Protein AF-W4FEU4-F1 (afdb_monomer_lite)

pLDDT: mean 85.97, std 7.32, range [52.59, 93.69]

Organism: Aphanomyces astaci (NCBI:txid112090)

Foldseek 3Di:
DVVVVVVVCVVVVHDDQDQCVQQPDPRDRHQAHPPPRHGQAPDDDHGDPVCCVPGSCSCVVVVVVVVVVD

Radius of gyration: 14.17 Å; chains: 1; bounding box: 32×27×34 Å

Secondary structure (DSSP, 8-state):
-HHHHHHHHHHTT-----THHHHEETTEE-SB-TTT--BSBSSSS-B-HHHHHHH-GGGHHHHHHHHTT-

Sequence (70 aa)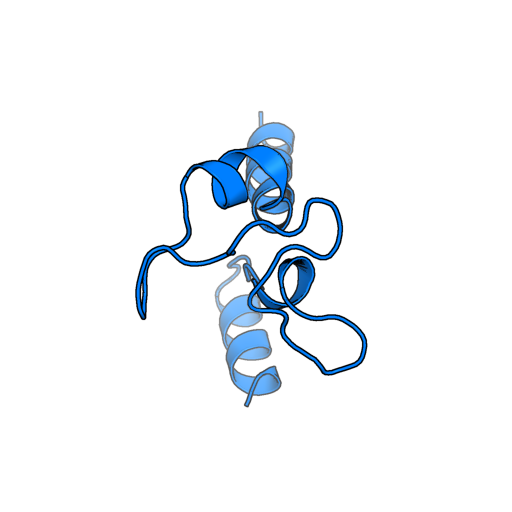:
MVDLIE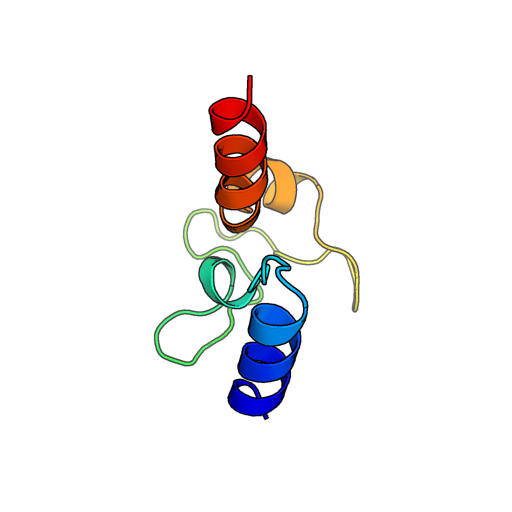DATKAANATIIDFADNQCFQDVCEVVSMKEGEPVLKDSNHIRSYFARNYLTVLDQVVTAAMAKS

Structure (mmCIF, N/CA/C/O backbone):
data_AF-W4FEU4-F1
#
_entry.id   AF-W4FEU4-F1
#
loop_
_atom_site.group_PDB
_atom_site.id
_atom_site.type_symbol
_atom_site.label_atom_id
_atom_site.label_alt_id
_atom_site.label_comp_id
_atom_site.label_asym_id
_atom_site.label_entity_id
_atom_site.label_seq_id
_atom_site.pdbx_PDB_ins_code
_atom_site.Cartn_x
_atom_site.Cartn_y
_atom_site.Cartn_z
_atom_site.occupancy
_atom_site.B_iso_or_equiv
_atom_site.auth_seq_id
_atom_site.auth_comp_id
_atom_site.auth_asym_id
_atom_site.auth_atom_id
_atom_site.pdbx_PDB_model_num
ATOM 1 N N . MET A 1 1 ? -11.016 -13.695 -3.018 1.00 63.47 1 MET A N 1
ATOM 2 C CA . MET A 1 1 ? -10.184 -13.917 -1.806 1.00 63.47 1 MET A CA 1
ATOM 3 C C . MET A 1 1 ? -10.084 -12.640 -0.988 1.00 63.47 1 MET A C 1
ATOM 5 O O . MET A 1 1 ? -10.267 -12.726 0.217 1.00 63.47 1 MET A O 1
ATOM 9 N N . VAL A 1 2 ? -9.871 -11.487 -1.635 1.00 78.88 2 VAL A N 1
ATOM 10 C CA . VAL A 1 2 ? -9.913 -10.160 -0.996 1.00 78.88 2 VAL A CA 1
ATOM 11 C C . VAL A 1 2 ? -11.246 -9.924 -0.271 1.00 78.88 2 VAL A C 1
ATOM 13 O O . VAL A 1 2 ? -11.222 -9.655 0.922 1.00 78.88 2 VAL A O 1
ATOM 16 N N . ASP A 1 3 ? -12.386 -10.211 -0.913 1.00 85.50 3 ASP A N 1
ATOM 17 C CA . ASP A 1 3 ? -13.724 -10.007 -0.318 1.00 85.50 3 ASP A CA 1
ATOM 18 C C . ASP A 1 3 ? -13.925 -10.703 1.043 1.00 85.50 3 ASP A C 1
ATOM 20 O O . ASP A 1 3 ? -14.512 -10.142 1.961 1.00 85.50 3 ASP A O 1
ATOM 24 N N . LEU A 1 4 ? -13.383 -11.916 1.218 1.00 90.81 4 LEU A N 1
ATOM 25 C CA . LEU A 1 4 ? -13.521 -12.671 2.469 1.00 90.81 4 LEU A CA 1
ATOM 26 C C . LEU A 1 4 ? -12.699 -12.054 3.610 1.00 90.81 4 LEU A C 1
ATOM 28 O O . LEU A 1 4 ? -13.135 -12.052 4.761 1.00 90.81 4 LEU A O 1
ATOM 32 N N . ILE A 1 5 ? -11.512 -11.530 3.295 1.00 88.94 5 ILE A N 1
ATOM 33 C CA . ILE A 1 5 ? -10.673 -10.804 4.256 1.00 88.94 5 ILE A CA 1
ATOM 34 C C . ILE A 1 5 ? -11.321 -9.458 4.582 1.00 88.94 5 ILE A C 1
ATOM 36 O O . ILE A 1 5 ? -11.330 -9.046 5.745 1.00 88.94 5 ILE A O 1
ATOM 40 N N . GLU A 1 6 ? -11.903 -8.799 3.581 1.00 87.94 6 GLU A N 1
ATOM 41 C CA . GLU A 1 6 ? -12.617 -7.548 3.774 1.00 87.94 6 GLU A CA 1
ATOM 42 C C . GLU A 1 6 ? -13.800 -7.685 4.724 1.00 87.94 6 GLU A C 1
ATOM 44 O O . GLU A 1 6 ? -13.894 -6.943 5.706 1.00 87.94 6 GLU A O 1
ATOM 49 N N . ASP A 1 7 ? -14.673 -8.653 4.462 1.00 91.19 7 ASP A N 1
ATOM 50 C CA . ASP A 1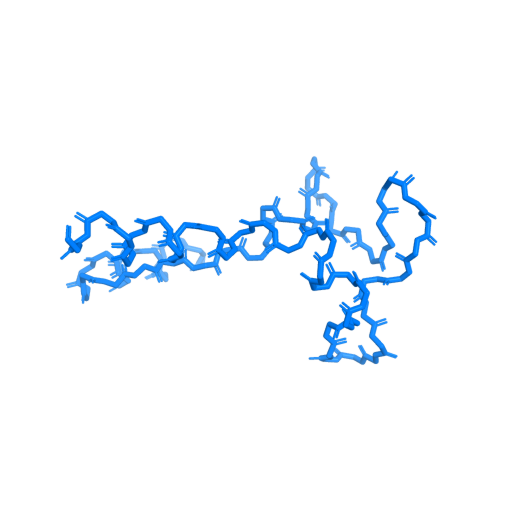 7 ? -15.867 -8.895 5.264 1.00 91.19 7 ASP A CA 1
ATOM 51 C C . ASP A 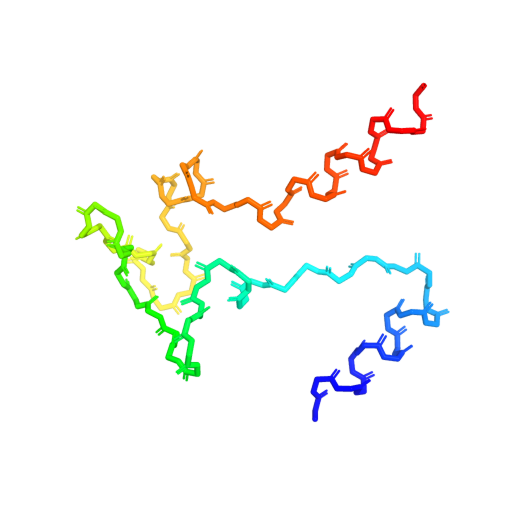1 7 ? -15.509 -9.286 6.699 1.00 91.19 7 ASP A C 1
ATOM 53 O O . ASP A 1 7 ? -16.083 -8.752 7.651 1.00 91.19 7 ASP A O 1
ATOM 57 N N . ALA A 1 8 ? -14.514 -10.162 6.877 1.00 93.00 8 ALA A N 1
ATOM 58 C CA . ALA A 1 8 ? -14.045 -10.561 8.201 1.00 93.00 8 ALA A CA 1
ATOM 59 C C . ALA A 1 8 ? -13.457 -9.377 8.989 1.00 93.00 8 ALA A C 1
ATOM 61 O O . ALA A 1 8 ? -13.715 -9.241 10.187 1.00 93.00 8 ALA A O 1
ATOM 62 N N . THR A 1 9 ? -12.702 -8.496 8.328 1.00 90.62 9 THR A N 1
ATOM 63 C CA . THR A 1 9 ? -12.084 -7.336 8.989 1.00 90.62 9 THR A CA 1
ATOM 64 C C . THR A 1 9 ? -13.129 -6.286 9.368 1.00 90.62 9 THR A C 1
ATOM 66 O O . THR A 1 9 ? -13.098 -5.767 10.488 1.00 90.62 9 THR A O 1
ATOM 69 N N . LYS A 1 10 ? -14.112 -6.040 8.487 1.00 88.88 10 LYS A N 1
ATOM 70 C CA . LYS A 1 10 ? -15.282 -5.195 8.777 1.00 88.88 10 LYS A CA 1
ATOM 71 C C . LYS A 1 10 ? -16.077 -5.753 9.964 1.00 88.88 10 LYS A C 1
ATOM 73 O O . LYS A 1 10 ? -16.384 -5.006 10.891 1.00 88.88 10 LYS A O 1
ATOM 78 N N . ALA A 1 11 ? -16.348 -7.061 9.987 1.00 93.06 11 ALA A N 1
ATOM 79 C CA . ALA A 1 11 ? -17.056 -7.725 11.086 1.00 93.06 11 ALA A CA 1
ATOM 80 C C . ALA A 1 11 ? -16.311 -7.632 12.432 1.00 93.06 11 ALA A C 1
ATOM 82 O O . ALA A 1 11 ? -16.943 -7.571 13.485 1.00 93.06 11 ALA A O 1
ATOM 83 N N . ALA A 1 12 ? -14.977 -7.576 12.404 1.00 93.69 12 ALA A N 1
ATOM 84 C CA . ALA A 1 12 ? -14.138 -7.406 13.588 1.00 93.69 12 ALA A CA 1
ATOM 85 C C . ALA A 1 12 ? -13.988 -5.941 14.054 1.00 93.69 12 ALA A C 1
ATOM 87 O O . ALA A 1 12 ? -13.278 -5.694 15.029 1.00 93.69 12 ALA A O 1
ATOM 88 N N . ASN A 1 13 ? -14.626 -4.971 13.382 1.00 87.75 13 ASN A N 1
ATOM 89 C CA . ASN A 1 13 ? -14.427 -3.533 13.611 1.00 87.75 13 ASN A CA 1
ATOM 90 C C . ASN A 1 13 ? -12.940 -3.122 13.553 1.00 87.75 13 ASN A C 1
ATOM 92 O O . ASN A 1 13 ? -12.463 -2.303 14.344 1.00 87.75 13 ASN A O 1
ATOM 96 N N . ALA A 1 14 ? -12.196 -3.742 12.638 1.00 86.50 14 ALA A N 1
ATOM 97 C CA . ALA A 1 14 ? -10.783 -3.486 12.412 1.00 86.50 14 ALA A CA 1
ATOM 98 C C . ALA A 1 14 ? -10.569 -2.713 11.101 1.00 86.50 14 ALA A C 1
ATOM 100 O O . ALA A 1 14 ? -11.454 -2.617 10.251 1.00 86.50 14 ALA A O 1
ATOM 101 N N . THR A 1 15 ? -9.375 -2.145 10.950 1.00 85.44 15 THR A N 1
ATOM 102 C CA . THR A 1 15 ? -8.959 -1.416 9.747 1.00 85.44 15 THR A CA 1
ATOM 103 C C . THR A 1 15 ? -8.105 -2.326 8.874 1.00 85.44 15 THR A C 1
ATOM 105 O O . THR A 1 15 ? -7.166 -2.950 9.369 1.00 85.44 15 THR A O 1
ATOM 108 N N . ILE A 1 16 ? -8.415 -2.384 7.580 1.00 88.00 16 ILE A N 1
ATOM 109 C CA . ILE A 1 16 ? -7.576 -3.059 6.585 1.00 88.00 16 ILE A CA 1
ATOM 110 C C . ILE A 1 16 ? -6.533 -2.066 6.099 1.00 88.00 16 ILE A C 1
ATOM 112 O O . ILE A 1 16 ? -6.867 -0.952 5.712 1.00 88.00 16 ILE A O 1
ATOM 116 N N . ILE A 1 17 ? -5.276 -2.491 6.103 1.00 89.38 17 ILE A N 1
ATOM 117 C CA . ILE A 1 17 ? -4.180 -1.752 5.486 1.00 89.38 17 ILE A CA 1
ATOM 118 C C . ILE A 1 17 ? -3.818 -2.506 4.212 1.00 89.38 17 ILE A C 1
ATOM 120 O O . ILE A 1 17 ? -3.169 -3.551 4.283 1.00 89.38 17 ILE A O 1
ATOM 124 N N . ASP A 1 18 ? -4.274 -2.000 3.068 1.00 88.94 18 ASP A N 1
ATOM 125 C CA . ASP A 1 18 ? -4.009 -2.618 1.772 1.00 88.94 18 ASP A CA 1
ATOM 126 C C . ASP A 1 18 ? -2.761 -2.014 1.117 1.00 88.94 18 ASP A C 1
ATOM 128 O O . ASP A 1 18 ? -2.785 -0.934 0.532 1.00 88.94 18 ASP A O 1
ATOM 132 N N . PHE A 1 19 ? -1.633 -2.719 1.209 1.00 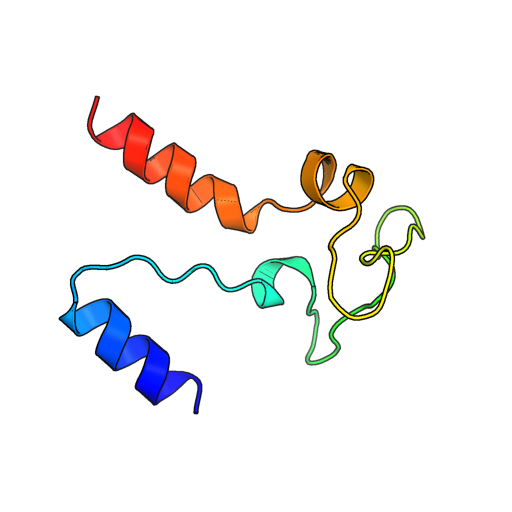86.69 19 PHE A N 1
ATOM 133 C CA . PHE A 1 19 ? -0.385 -2.265 0.593 1.00 86.69 19 PHE A CA 1
ATOM 134 C C . PHE A 1 19 ? -0.455 -2.171 -0.939 1.00 86.69 19 PHE A C 1
ATOM 136 O O . PHE A 1 19 ? 0.388 -1.483 -1.527 1.00 86.69 19 PHE A O 1
ATOM 143 N N . ALA A 1 20 ? -1.450 -2.796 -1.582 1.00 85.56 20 ALA A N 1
ATOM 144 C CA . ALA A 1 20 ? -1.676 -2.643 -3.012 1.00 85.56 20 ALA A CA 1
ATOM 145 C C . ALA A 1 20 ? -1.973 -1.185 -3.393 1.00 85.56 20 ALA A C 1
ATOM 147 O O . ALA A 1 20 ? -1.530 -0.754 -4.453 1.00 85.56 20 ALA A O 1
ATOM 148 N N . ASP A 1 21 ? -2.573 -0.388 -2.501 1.00 86.81 21 ASP A N 1
ATOM 149 C CA . ASP A 1 21 ? -2.825 1.044 -2.729 1.00 86.81 21 ASP A CA 1
ATOM 150 C C . ASP A 1 21 ? -1.534 1.856 -2.938 1.00 86.81 21 ASP A C 1
ATOM 152 O O . ASP A 1 21 ? -1.547 2.922 -3.555 1.00 86.81 21 ASP A O 1
ATOM 156 N N . ASN A 1 22 ? -0.397 1.370 -2.424 1.00 86.38 22 ASN A N 1
ATOM 157 C CA . ASN A 1 22 ? 0.909 1.988 -2.657 1.00 86.38 22 ASN A CA 1
ATOM 158 C C . ASN A 1 22 ? 1.718 1.318 -3.764 1.00 86.38 22 ASN A C 1
ATOM 160 O O . ASN A 1 22 ? 2.548 1.980 -4.387 1.00 86.38 22 ASN A O 1
ATOM 164 N N . GLN A 1 23 ? 1.557 0.009 -3.941 1.00 83.50 23 GLN A N 1
ATOM 165 C CA . GLN A 1 23 ? 2.457 -0.792 -4.768 1.00 83.50 23 GLN A CA 1
ATOM 166 C C . GLN A 1 23 ? 1.877 -1.113 -6.139 1.00 83.50 23 GLN A C 1
ATOM 168 O O . GLN A 1 23 ? 2.646 -1.407 -7.047 1.00 83.50 23 GLN A O 1
ATOM 173 N N . CYS A 1 24 ? 0.558 -1.060 -6.309 1.00 86.56 24 CYS A N 1
ATOM 174 C CA . CYS A 1 24 ? -0.106 -1.547 -7.505 1.00 86.56 24 CYS A CA 1
ATOM 175 C C . CYS A 1 24 ? -0.784 -0.416 -8.282 1.00 86.56 24 CYS A C 1
ATOM 177 O O . CYS A 1 24 ? -1.511 0.408 -7.733 1.00 86.56 24 CYS A O 1
ATOM 179 N N . PHE A 1 25 ? -0.550 -0.386 -9.591 1.00 83.75 25 PHE A N 1
ATOM 180 C CA . PHE A 1 25 ? -1.179 0.536 -10.525 1.00 83.75 25 PHE A CA 1
ATOM 181 C C . PHE A 1 25 ? -1.620 -0.234 -11.768 1.00 83.75 25 PHE A C 1
ATOM 183 O O . PHE A 1 25 ? -0.825 -0.962 -12.353 1.00 83.75 25 PHE A O 1
ATOM 190 N N . GLN A 1 26 ? -2.887 -0.079 -12.170 1.00 84.88 26 GLN A N 1
ATOM 191 C CA . GLN A 1 26 ? -3.459 -0.758 -13.347 1.00 84.88 26 GLN A CA 1
ATOM 192 C C . GLN A 1 26 ? -3.147 -2.267 -13.382 1.00 84.88 26 GLN A C 1
ATOM 194 O O . GLN A 1 26 ? -2.642 -2.784 -14.374 1.00 84.88 26 GLN A O 1
ATOM 199 N N . ASP A 1 27 ? -3.419 -2.957 -12.271 1.00 82.62 27 ASP A N 1
ATOM 200 C CA . ASP A 1 27 ? -3.203 -4.402 -12.090 1.00 82.62 27 ASP A CA 1
ATOM 201 C C . ASP A 1 27 ? -1.734 -4.868 -12.104 1.00 82.62 27 ASP A C 1
ATOM 203 O O . ASP A 1 27 ? -1.460 -6.070 -12.069 1.00 82.62 27 ASP A O 1
ATOM 207 N N . VAL A 1 28 ? -0.772 -3.940 -12.093 1.00 84.44 28 VAL A N 1
ATOM 208 C CA . VAL A 1 28 ? 0.659 -4.240 -11.976 1.00 84.44 28 VAL A CA 1
ATOM 209 C C . VAL A 1 28 ? 1.170 -3.760 -10.628 1.00 84.44 28 VAL A C 1
ATOM 211 O O . VAL A 1 28 ? 1.109 -2.573 -10.322 1.00 84.44 28 VAL A O 1
ATOM 214 N N . CYS A 1 29 ? 1.692 -4.685 -9.825 1.00 85.94 29 CYS A N 1
ATOM 215 C CA . CYS A 1 29 ? 2.353 -4.363 -8.565 1.00 85.94 29 CYS A CA 1
ATOM 216 C C . CYS A 1 29 ? 3.847 -4.144 -8.801 1.00 85.94 29 CYS A C 1
ATOM 218 O O . CYS A 1 29 ? 4.609 -5.086 -9.028 1.00 85.94 29 CYS A O 1
ATOM 220 N N . GLU A 1 30 ? 4.242 -2.880 -8.773 1.00 83.44 30 GLU A N 1
ATOM 221 C CA . GLU A 1 30 ? 5.578 -2.422 -9.106 1.00 83.44 30 GLU A CA 1
ATOM 222 C C . GLU A 1 30 ? 6.564 -2.753 -7.983 1.00 83.44 30 GLU A C 1
ATOM 224 O O . GLU A 1 30 ? 6.346 -2.473 -6.802 1.00 83.44 30 GLU A O 1
ATOM 229 N N . VAL A 1 31 ? 7.700 -3.340 -8.358 1.00 83.06 31 VAL A N 1
ATOM 230 C CA . VAL A 1 31 ? 8.799 -3.655 -7.424 1.00 83.06 31 VAL A CA 1
ATOM 231 C C . VAL A 1 31 ? 9.806 -2.506 -7.293 1.00 83.06 31 VAL A C 1
ATOM 233 O O . VAL A 1 31 ? 10.709 -2.544 -6.451 1.00 83.06 31 VAL A O 1
ATOM 236 N N . VAL A 1 32 ? 9.626 -1.464 -8.105 1.00 83.38 32 VAL A N 1
ATOM 237 C CA . VAL A 1 32 ? 10.396 -0.220 -8.128 1.00 83.38 32 VAL A CA 1
ATOM 238 C C . VAL A 1 32 ? 9.415 0.947 -8.031 1.00 83.38 32 VAL A C 1
ATOM 240 O O . VAL A 1 32 ? 8.355 0.920 -8.647 1.00 83.38 32 VAL A O 1
ATOM 243 N N . SER A 1 33 ? 9.741 1.982 -7.258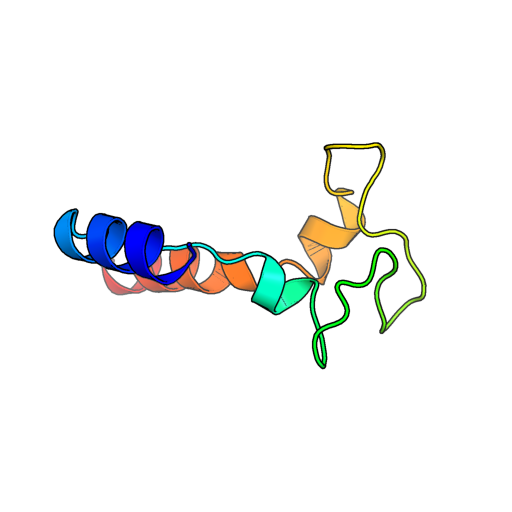 1.00 75.56 33 SER A N 1
ATOM 244 C CA . SER A 1 33 ? 8.878 3.155 -7.152 1.00 75.56 33 SER A CA 1
ATOM 245 C C . SER A 1 33 ? 8.789 3.872 -8.502 1.00 75.56 33 SER A C 1
ATOM 247 O O . SER A 1 33 ? 9.800 4.253 -9.095 1.00 75.56 33 SER A O 1
ATOM 249 N N . MET A 1 34 ? 7.563 4.118 -8.967 1.00 71.00 34 MET A N 1
ATOM 250 C CA . MET A 1 34 ? 7.313 4.784 -10.253 1.00 71.00 34 MET A CA 1
ATOM 251 C C . MET A 1 34 ? 7.777 6.246 -10.290 1.00 71.00 34 MET A C 1
ATOM 253 O O . MET A 1 34 ? 7.853 6.843 -11.360 1.00 71.00 34 MET A O 1
ATOM 257 N N . LYS A 1 35 ? 8.074 6.838 -9.126 1.00 71.19 35 LYS A N 1
ATOM 258 C CA . LYS A 1 35 ? 8.482 8.240 -9.007 1.00 71.19 35 LYS A CA 1
ATOM 259 C C . LYS A 1 35 ? 9.995 8.440 -9.097 1.00 71.19 35 LYS A C 1
ATOM 261 O O . LYS A 1 35 ? 10.431 9.302 -9.847 1.00 71.19 35 LYS A O 1
ATOM 266 N N . GLU A 1 36 ? 10.778 7.677 -8.333 1.00 75.38 36 GLU A N 1
ATOM 267 C CA . GLU A 1 36 ? 12.230 7.907 -8.197 1.00 75.38 36 GLU A CA 1
ATOM 268 C C . GLU A 1 36 ? 13.086 6.739 -8.711 1.00 75.38 36 GLU A C 1
ATOM 270 O O . GLU A 1 36 ? 14.310 6.819 -8.674 1.00 75.38 36 GLU A O 1
ATOM 275 N N . GLY A 1 37 ? 12.481 5.638 -9.172 1.00 82.62 37 GLY A N 1
ATOM 276 C CA . GLY A 1 37 ? 13.236 4.482 -9.667 1.00 82.62 37 GLY A CA 1
ATOM 277 C C . GLY A 1 37 ? 13.924 3.668 -8.564 1.00 82.62 37 GLY A C 1
ATOM 278 O O . GLY A 1 37 ? 14.845 2.901 -8.839 1.00 82.62 37 GLY A O 1
ATOM 279 N N . GLU A 1 38 ? 13.484 3.816 -7.312 1.00 85.38 38 GLU A N 1
ATOM 280 C CA . GLU A 1 38 ? 14.078 3.132 -6.161 1.00 85.38 38 GLU A CA 1
ATOM 281 C C . GLU A 1 38 ? 13.371 1.799 -5.869 1.00 85.38 38 GLU A C 1
ATOM 283 O O . GLU A 1 38 ? 12.139 1.758 -5.855 1.00 85.38 38 GLU A O 1
ATOM 288 N N . PRO A 1 39 ? 14.101 0.712 -5.555 1.00 89.56 39 PRO A N 1
ATOM 289 C CA . PRO A 1 39 ? 13.487 -0.552 -5.156 1.00 89.56 39 PRO A CA 1
ATOM 290 C C . PRO A 1 39 ? 12.554 -0.396 -3.948 1.00 89.56 39 PRO A C 1
ATOM 292 O O . PRO A 1 39 ? 12.892 0.292 -2.979 1.00 89.56 39 PRO A O 1
ATOM 295 N N . VAL A 1 40 ? 11.412 -1.084 -3.975 1.00 89.19 40 VAL A N 1
ATOM 296 C CA . VAL A 1 40 ? 10.434 -1.100 -2.872 1.00 89.19 40 VAL A CA 1
ATOM 297 C C . VAL A 1 40 ? 10.922 -1.985 -1.721 1.00 89.19 40 VAL A C 1
ATOM 299 O O . VAL A 1 40 ? 10.844 -1.608 -0.547 1.00 89.19 40 VAL A O 1
ATOM 302 N N . LEU A 1 41 ? 11.477 -3.153 -2.055 1.00 90.56 41 LEU A N 1
ATOM 303 C CA . LEU A 1 41 ? 11.910 -4.173 -1.103 1.00 90.56 41 LEU A CA 1
ATOM 304 C C . LEU A 1 41 ? 13.439 -4.248 -0.985 1.00 90.56 41 LEU A C 1
ATOM 306 O O . LEU A 1 41 ? 14.174 -3.977 -1.934 1.00 90.56 41 LEU A O 1
ATOM 310 N N . LYS A 1 42 ? 13.928 -4.587 0.212 1.00 91.31 42 LYS A N 1
ATOM 311 C CA . LYS A 1 42 ? 15.346 -4.874 0.485 1.00 91.31 42 LYS A CA 1
ATOM 312 C C . LYS A 1 42 ? 15.699 -6.304 0.069 1.00 91.31 42 LYS A C 1
ATOM 314 O O . LYS A 1 42 ? 16.800 -6.550 -0.411 1.00 91.31 42 LYS A O 1
ATOM 319 N N . ASP A 1 43 ? 14.770 -7.220 0.309 1.00 90.12 43 ASP A N 1
ATOM 320 C CA . ASP A 1 43 ? 14.842 -8.658 0.059 1.00 90.12 43 ASP A CA 1
ATOM 321 C C . ASP A 1 43 ? 13.413 -9.196 -0.157 1.00 90.12 43 ASP A C 1
ATOM 323 O O . ASP A 1 43 ? 12.484 -8.417 -0.356 1.00 90.12 43 ASP A O 1
ATOM 327 N N . SER A 1 44 ? 13.214 -10.514 -0.124 1.00 88.25 44 SER A N 1
ATOM 328 C CA . SER A 1 44 ? 11.932 -11.142 -0.459 1.00 88.25 44 SER A CA 1
ATOM 329 C C . SER A 1 44 ? 10.745 -10.747 0.430 1.00 88.25 44 SER A C 1
ATOM 331 O O . SER A 1 44 ? 9.612 -11.033 0.051 1.00 88.25 44 SER A O 1
ATOM 333 N N . ASN A 1 45 ? 10.958 -10.152 1.610 1.00 87.69 45 ASN A N 1
ATOM 334 C CA . ASN A 1 45 ? 9.871 -9.899 2.561 1.00 87.69 45 ASN A CA 1
ATOM 335 C C . ASN A 1 45 ? 10.010 -8.621 3.405 1.00 87.69 45 ASN A C 1
ATOM 337 O O . ASN A 1 45 ? 9.184 -8.397 4.291 1.00 87.69 45 ASN A O 1
ATOM 341 N N . HIS A 1 46 ? 11.001 -7.764 3.142 1.00 91.31 46 HIS A N 1
ATOM 342 C CA . HIS A 1 46 ? 11.186 -6.514 3.886 1.00 91.31 46 HIS A CA 1
ATOM 343 C C . HIS A 1 46 ? 11.099 -5.274 2.992 1.00 91.31 46 HIS A C 1
ATOM 345 O O . HIS A 1 46 ? 11.887 -5.103 2.061 1.00 91.31 46 HIS A O 1
ATOM 351 N N . ILE A 1 47 ? 10.200 -4.349 3.340 1.00 90.12 47 ILE A N 1
ATOM 352 C CA . ILE A 1 47 ? 10.124 -3.013 2.732 1.00 90.12 47 ILE A CA 1
ATOM 353 C C . ILE A 1 47 ? 11.371 -2.201 3.107 1.00 90.12 47 ILE A C 1
ATOM 355 O O . ILE A 1 47 ? 11.806 -2.195 4.263 1.00 90.12 47 ILE A O 1
ATOM 359 N N . ARG A 1 48 ? 11.959 -1.485 2.139 1.00 91.44 48 ARG A N 1
ATOM 360 C CA . ARG A 1 48 ? 13.089 -0.583 2.411 1.00 91.44 48 ARG A CA 1
ATOM 361 C C . ARG A 1 48 ? 12.626 0.594 3.258 1.00 91.44 48 ARG A C 1
ATOM 363 O O . ARG A 1 48 ? 11.595 1.204 2.992 1.00 91.44 48 ARG A O 1
ATOM 370 N N . SER A 1 49 ? 13.456 0.995 4.215 1.00 92.25 49 SER A N 1
ATOM 371 C CA . SER A 1 49 ? 13.206 2.170 5.058 1.00 92.25 49 SER A CA 1
ATOM 372 C C . SER A 1 49 ? 13.006 3.454 4.247 1.00 92.25 49 SER A C 1
ATOM 374 O O . SER A 1 49 ? 12.169 4.276 4.609 1.00 92.25 49 SER A O 1
ATOM 376 N N . TYR A 1 50 ? 13.721 3.613 3.127 1.00 89.81 50 TYR A N 1
ATOM 377 C CA . TYR A 1 50 ? 13.510 4.733 2.208 1.00 89.81 50 TYR A CA 1
ATOM 378 C C . TYR A 1 50 ? 12.098 4.726 1.608 1.00 89.81 50 TYR A C 1
ATOM 380 O O . TYR A 1 50 ? 11.444 5.766 1.595 1.00 89.81 50 TYR A O 1
ATOM 388 N N . PHE A 1 51 ? 11.607 3.564 1.164 1.00 89.25 51 PHE A N 1
ATOM 389 C CA . PHE A 1 51 ? 10.254 3.452 0.626 1.00 89.25 51 PHE A CA 1
ATOM 390 C C . PHE A 1 51 ? 9.207 3.731 1.707 1.00 89.25 51 PHE A C 1
ATOM 392 O O . PHE A 1 51 ? 8.336 4.575 1.516 1.00 89.25 51 PHE A O 1
ATOM 399 N N . ALA A 1 52 ? 9.356 3.096 2.874 1.00 89.81 52 ALA A N 1
ATOM 400 C CA . ALA A 1 52 ? 8.467 3.289 4.016 1.00 89.81 52 ALA A CA 1
ATOM 401 C C . ALA A 1 52 ? 8.335 4.768 4.412 1.00 89.81 52 ALA A C 1
ATOM 403 O O . ALA A 1 52 ? 7.237 5.259 4.639 1.00 89.81 52 ALA A O 1
ATOM 404 N N . ARG A 1 53 ? 9.456 5.496 4.456 1.00 89.56 53 ARG A N 1
ATOM 405 C CA . ARG A 1 53 ? 9.484 6.904 4.864 1.00 89.56 53 ARG A CA 1
ATOM 406 C C . ARG A 1 53 ? 8.830 7.853 3.858 1.00 89.56 53 ARG A C 1
ATOM 408 O O . ARG A 1 53 ? 8.291 8.869 4.279 1.00 89.56 53 ARG A O 1
ATOM 415 N N . ASN A 1 54 ? 8.957 7.581 2.561 1.00 87.12 54 ASN A N 1
ATOM 416 C CA . ASN A 1 54 ? 8.619 8.558 1.522 1.00 87.12 54 ASN A CA 1
ATOM 417 C C . ASN A 1 54 ? 7.344 8.221 0.736 1.00 87.12 54 ASN A C 1
ATOM 419 O O . ASN A 1 54 ? 6.771 9.129 0.138 1.00 87.12 54 ASN A O 1
ATOM 423 N N . TYR A 1 55 ? 6.910 6.954 0.712 1.00 86.12 55 TYR A N 1
ATOM 424 C CA . TYR A 1 55 ? 5.823 6.503 -0.172 1.00 86.12 55 TYR A CA 1
ATOM 425 C C . TYR A 1 55 ? 4.764 5.622 0.488 1.00 86.12 55 TYR A C 1
ATOM 427 O O . TYR A 1 55 ? 3.744 5.378 -0.143 1.00 86.12 55 TYR A O 1
ATOM 435 N N . LEU A 1 56 ? 4.961 5.137 1.718 1.00 89.44 56 LEU A N 1
ATOM 436 C CA . LEU A 1 56 ? 4.023 4.209 2.368 1.00 89.44 56 LEU A CA 1
ATOM 437 C C . LEU A 1 56 ? 2.822 4.936 2.995 1.00 89.44 56 LEU A C 1
ATOM 439 O O . LEU A 1 56 ? 2.571 4.848 4.197 1.00 89.44 56 LEU A O 1
ATOM 443 N N . THR A 1 57 ? 2.091 5.679 2.167 1.00 90.12 57 THR A N 1
ATOM 444 C CA . THR A 1 57 ? 0.967 6.533 2.579 1.00 90.12 57 THR A CA 1
ATOM 445 C C . THR A 1 57 ? -0.267 5.743 3.006 1.00 90.12 57 THR A C 1
ATOM 447 O O . THR A 1 57 ? -1.141 6.297 3.663 1.00 90.12 57 THR A O 1
ATOM 450 N N . VAL A 1 58 ? -0.358 4.440 2.708 1.00 91.44 58 VAL A N 1
ATOM 451 C CA . VAL A 1 58 ? -1.471 3.598 3.184 1.00 91.44 58 VAL A CA 1
ATOM 452 C C . VAL A 1 58 ? -1.581 3.600 4.714 1.00 91.44 58 VAL A C 1
ATOM 454 O O . VAL A 1 58 ? -2.669 3.413 5.254 1.00 91.44 58 VAL A O 1
ATOM 457 N N . LEU A 1 59 ? -0.480 3.849 5.434 1.00 91.50 59 LEU A N 1
ATOM 458 C CA . LEU A 1 59 ? -0.478 3.944 6.896 1.00 91.50 59 LEU A CA 1
ATOM 459 C C . LEU A 1 59 ? -1.060 5.260 7.424 1.00 91.50 59 LEU A C 1
ATOM 461 O O . LEU A 1 59 ? -1.419 5.324 8.603 1.00 91.50 59 LEU A O 1
ATOM 465 N N . ASP A 1 60 ? -1.214 6.282 6.580 1.00 90.75 60 ASP A N 1
ATOM 466 C CA . ASP A 1 60 ? -1.758 7.576 6.995 1.00 90.75 60 ASP A CA 1
ATOM 467 C C . ASP A 1 60 ? -3.185 7.423 7.528 1.00 90.75 60 ASP A C 1
ATOM 469 O O . ASP A 1 60 ? -3.550 8.096 8.487 1.00 90.75 60 ASP A O 1
ATOM 473 N N . GLN A 1 61 ? -3.958 6.454 7.021 1.00 90.06 61 GLN A N 1
ATOM 474 C CA . GLN A 1 61 ? -5.297 6.151 7.538 1.00 90.06 61 GLN A CA 1
ATOM 475 C C . GLN A 1 61 ? -5.290 5.785 9.032 1.00 90.06 61 GLN A C 1
ATOM 477 O O . GLN A 1 61 ? -6.212 6.145 9.765 1.00 90.06 61 GLN A O 1
ATOM 482 N N . VAL A 1 62 ? -4.238 5.105 9.506 1.00 88.44 62 VAL A N 1
ATOM 483 C CA . VAL A 1 62 ? -4.094 4.711 10.914 1.00 88.44 62 VAL A CA 1
ATOM 484 C C . VAL A 1 62 ? -3.789 5.938 11.759 1.00 88.44 62 VAL A C 1
ATOM 486 O O . VAL A 1 62 ? -4.397 6.129 12.812 1.00 88.44 62 VAL A O 1
ATOM 489 N N . VAL A 1 63 ? -2.882 6.795 11.280 1.00 89.31 63 VAL A N 1
ATOM 490 C CA . VAL A 1 63 ? -2.537 8.055 11.947 1.00 89.31 63 VAL A CA 1
ATOM 491 C C . VAL A 1 63 ? -3.764 8.959 12.016 1.00 89.31 63 VAL A C 1
ATOM 493 O O . VAL A 1 63 ? -4.110 9.433 13.093 1.00 89.31 63 VAL A O 1
ATOM 496 N N . THR A 1 64 ? -4.478 9.146 10.906 1.00 89.19 64 THR A N 1
ATOM 497 C CA . THR A 1 64 ? -5.714 9.932 10.856 1.00 89.19 64 THR A CA 1
ATOM 498 C C . THR A 1 64 ? -6.767 9.381 11.815 1.00 89.19 64 THR A C 1
ATOM 500 O O . THR A 1 64 ? -7.342 10.148 12.586 1.00 89.19 64 THR A O 1
ATOM 503 N N . ALA A 1 65 ? -6.991 8.064 11.831 1.00 85.94 65 ALA A N 1
ATOM 504 C CA . ALA A 1 65 ? -7.948 7.437 12.740 1.00 85.94 65 ALA A CA 1
ATOM 505 C C . ALA A 1 65 ? -7.557 7.591 14.220 1.00 85.94 65 ALA A C 1
ATOM 507 O O . ALA A 1 65 ? -8.433 7.762 15.069 1.00 85.94 65 ALA A O 1
ATOM 508 N N . ALA A 1 66 ? -6.261 7.544 14.541 1.00 87.31 66 ALA A N 1
ATOM 509 C CA . ALA A 1 66 ? -5.762 7.778 15.893 1.00 87.31 66 ALA A CA 1
ATOM 510 C C . ALA A 1 66 ? -5.935 9.247 16.320 1.00 87.31 66 ALA A C 1
ATOM 512 O O . ALA A 1 66 ? -6.406 9.519 17.423 1.00 87.31 66 ALA A O 1
ATOM 513 N N . MET A 1 67 ? -5.620 10.190 15.428 1.00 92.50 67 MET A N 1
ATOM 514 C CA . MET A 1 67 ? -5.720 11.630 15.690 1.00 92.50 67 MET A CA 1
ATOM 515 C C . MET A 1 67 ? -7.171 12.115 15.802 1.00 92.50 67 MET A C 1
ATOM 517 O O . MET A 1 67 ? -7.452 12.997 16.602 1.00 92.50 67 MET A O 1
ATOM 521 N N . ALA A 1 68 ? -8.112 11.526 15.057 1.00 84.56 68 ALA A N 1
ATOM 522 C CA . ALA A 1 68 ? -9.536 11.874 15.132 1.00 84.56 68 ALA A CA 1
ATOM 523 C C . ALA A 1 68 ? -10.211 11.467 16.459 1.00 84.56 68 ALA A C 1
ATOM 525 O O . ALA A 1 68 ? -11.326 11.903 16.740 1.00 84.56 68 ALA A O 1
ATOM 526 N N . LYS A 1 69 ? -9.562 10.610 17.257 1.00 61.47 69 LYS A N 1
ATOM 527 C CA . LYS A 1 69 ? -10.039 10.162 18.577 1.00 61.47 69 LYS A CA 1
ATOM 528 C C . LYS A 1 69 ? -9.414 10.939 19.747 1.00 61.47 69 LYS A C 1
ATOM 530 O O . LYS A 1 69 ? -9.654 10.557 20.892 1.00 61.47 69 LYS A O 1
ATOM 535 N N . SER A 1 70 ? -8.594 11.958 19.466 1.00 52.59 70 SER A N 1
ATOM 536 C CA . SER A 1 70 ? -7.899 12.791 20.463 1.00 52.59 70 SER A CA 1
ATOM 537 C C . SER A 1 70 ? -8.651 14.079 20.782 1.00 52.59 70 SER A C 1
ATOM 539 O O . SER A 1 70 ? -9.331 14.605 19.874 1.00 52.59 70 SER A O 1
#